Protein AF-A0A351FP04-F1 (afdb_monomer)

Sequence (85 aa):
WRSPPTTRGGRQGRLYYGTQVASRPPSFTLFVNDPKLFGETYRRYVERQIREGLGFDGTPLRLFWRGKQQRDAERDLARQQTRKT

Structure (mmCIF, N/CA/C/O backbone):
data_AF-A0A351FP04-F1
#
_entry.id   AF-A0A351FP04-F1
#
loop_
_atom_site.group_PDB
_atom_site.id
_atom_site.type_symbol
_atom_site.label_atom_id
_atom_site.label_alt_id
_atom_site.label_comp_id
_atom_site.label_asym_id
_atom_site.label_entity_id
_atom_site.label_seq_id
_atom_site.pdbx_PDB_ins_code
_atom_site.Cartn_x
_atom_site.Cartn_y
_atom_site.Cartn_z
_atom_site.occupancy
_atom_site.B_iso_or_equiv
_atom_site.auth_seq_id
_atom_site.auth_comp_id
_atom_site.auth_asym_id
_atom_site.auth_atom_id
_atom_site.pdbx_PDB_model_num
ATOM 1 N N . TRP A 1 1 ? -5.717 11.549 -10.451 1.00 68.75 1 TRP A N 1
ATOM 2 C CA . TRP A 1 1 ? -5.213 10.219 -10.854 1.00 68.75 1 TRP A CA 1
ATOM 3 C C . TRP A 1 1 ? -3.750 10.341 -11.258 1.00 68.75 1 TRP A C 1
ATOM 5 O O . TRP A 1 1 ? -3.450 11.142 -12.135 1.00 68.75 1 TRP A O 1
ATOM 15 N N . ARG A 1 2 ? -2.837 9.611 -10.601 1.00 77.56 2 ARG A N 1
ATOM 16 C CA . ARG A 1 2 ? -1.403 9.577 -10.943 1.00 77.56 2 ARG A CA 1
ATOM 17 C C . ARG A 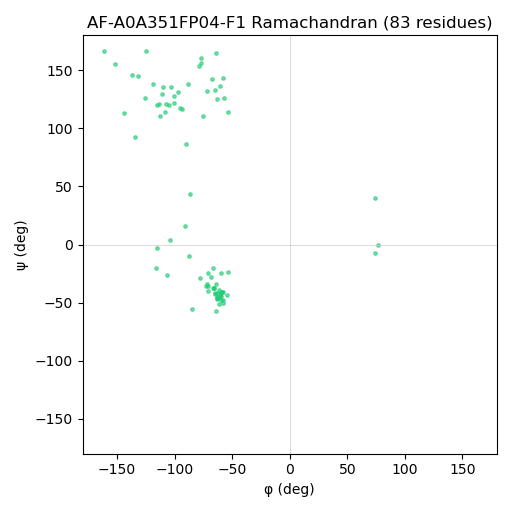1 2 ? -1.055 8.208 -11.516 1.00 77.56 2 ARG A C 1
ATOM 19 O O . ARG A 1 2 ? -1.377 7.199 -10.895 1.00 77.56 2 ARG A O 1
ATOM 26 N N . SER A 1 3 ? -0.386 8.175 -12.667 1.00 78.81 3 SER A N 1
ATOM 27 C CA . SER A 1 3 ? 0.006 6.913 -13.298 1.00 78.81 3 SER A CA 1
ATOM 28 C C . SER A 1 3 ? 0.924 6.099 -12.379 1.00 78.81 3 SER A C 1
ATOM 30 O O . SER A 1 3 ? 1.837 6.676 -11.772 1.00 78.81 3 SER A O 1
ATOM 32 N N . PRO A 1 4 ? 0.711 4.774 -12.266 1.00 76.75 4 PRO A N 1
ATOM 33 C CA . PRO A 1 4 ? 1.580 3.918 -11.479 1.00 76.75 4 PRO A CA 1
ATOM 34 C C . PRO A 1 4 ? 3.025 4.000 -11.977 1.00 76.75 4 PRO A C 1
ATOM 36 O O . PRO A 1 4 ? 3.242 4.071 -13.189 1.00 76.75 4 PRO A O 1
ATOM 39 N N . PRO A 1 5 ? 4.014 3.953 -11.072 1.00 77.50 5 PRO A N 1
ATOM 40 C CA . PRO A 1 5 ? 5.417 3.992 -11.447 1.00 77.50 5 PRO A CA 1
ATOM 41 C C . PRO A 1 5 ? 5.751 2.844 -12.405 1.00 77.50 5 PRO A C 1
ATOM 43 O O . PRO A 1 5 ? 5.489 1.667 -12.135 1.00 77.50 5 PRO A O 1
ATOM 46 N N . THR A 1 6 ? 6.331 3.213 -13.541 1.00 74.25 6 THR A N 1
ATOM 47 C CA . THR A 1 6 ? 6.922 2.311 -14.525 1.00 74.25 6 THR A CA 1
ATOM 48 C C . THR A 1 6 ? 8.428 2.316 -14.337 1.00 74.25 6 THR A C 1
ATOM 50 O O . THR A 1 6 ? 9.059 3.373 -14.311 1.00 74.25 6 THR A O 1
ATOM 53 N N . THR A 1 7 ? 9.026 1.140 -14.196 1.00 75.25 7 THR A N 1
ATOM 54 C CA . THR A 1 7 ? 10.491 1.024 -14.182 1.00 75.25 7 THR A CA 1
ATOM 55 C C . THR A 1 7 ? 11.059 1.129 -15.597 1.00 75.25 7 THR A C 1
ATOM 57 O O . THR A 1 7 ? 10.351 0.870 -16.570 1.00 75.25 7 THR A O 1
ATOM 60 N N . ARG A 1 8 ? 12.360 1.446 -15.722 1.00 62.91 8 ARG A N 1
ATOM 61 C CA . ARG A 1 8 ? 13.078 1.482 -17.016 1.00 62.91 8 ARG A CA 1
ATOM 62 C C . ARG A 1 8 ? 12.956 0.178 -17.825 1.00 62.91 8 ARG A C 1
ATOM 64 O O . ARG A 1 8 ? 13.079 0.221 -19.037 1.00 62.91 8 ARG A O 1
ATOM 71 N N . GLY A 1 9 ? 12.680 -0.956 -17.173 1.00 67.62 9 GLY A N 1
ATOM 72 C CA . GLY A 1 9 ? 12.459 -2.259 -17.815 1.00 67.62 9 GLY A CA 1
ATOM 73 C C . GLY A 1 9 ? 11.000 -2.572 -18.178 1.00 67.62 9 GLY A C 1
ATOM 74 O O . GLY A 1 9 ? 10.666 -3.738 -18.350 1.00 67.62 9 GLY A O 1
ATOM 75 N N . GLY A 1 10 ? 10.099 -1.583 -18.198 1.00 79.25 10 GLY A N 1
ATOM 76 C CA . GLY A 1 10 ? 8.698 -1.763 -18.615 1.00 79.25 10 GLY A CA 1
ATOM 77 C C . GLY A 1 10 ? 7.783 -2.444 -17.587 1.00 79.25 10 GLY A C 1
ATOM 78 O O . GLY A 1 10 ? 6.584 -2.586 -17.821 1.00 79.25 10 GLY A O 1
ATOM 79 N N . ARG A 1 11 ? 8.293 -2.833 -16.408 1.00 82.50 11 ARG A N 1
ATOM 80 C CA . ARG A 1 11 ? 7.447 -3.358 -15.325 1.00 82.50 11 ARG A CA 1
ATOM 81 C C . ARG A 1 11 ? 6.692 -2.211 -14.662 1.00 82.50 11 ARG A C 1
ATOM 83 O O . ARG A 1 11 ? 7.293 -1.386 -13.968 1.00 82.50 11 ARG A O 1
ATOM 90 N N . GLN A 1 12 ? 5.378 -2.189 -14.871 1.00 88.31 12 GLN A N 1
ATOM 91 C CA . GLN A 1 12 ? 4.446 -1.248 -14.254 1.00 88.31 12 GLN A CA 1
ATOM 92 C C . GLN A 1 12 ? 3.937 -1.766 -12.902 1.00 88.31 12 GLN A C 1
ATOM 94 O O . GLN A 1 12 ? 3.599 -2.947 -12.757 1.00 88.31 12 GLN A O 1
ATOM 99 N N . GLY A 1 13 ? 3.852 -0.878 -11.909 1.00 91.19 13 GLY A N 1
ATOM 100 C CA . GLY A 1 13 ? 3.167 -1.165 -10.649 1.00 91.19 13 GLY A CA 1
ATOM 101 C C . GLY A 1 13 ? 1.674 -1.425 -10.875 1.00 91.19 13 GLY A C 1
ATOM 102 O O . GLY A 1 13 ? 0.980 -0.597 -11.457 1.00 91.19 13 GLY A O 1
ATOM 103 N N . ARG A 1 14 ? 1.166 -2.567 -10.405 1.00 91.31 14 ARG A N 1
ATOM 104 C CA . ARG A 1 14 ? -0.266 -2.909 -10.425 1.00 91.31 14 ARG A CA 1
ATOM 105 C C . ARG A 1 14 ? -0.776 -3.027 -8.995 1.00 91.31 14 ARG A C 1
ATOM 107 O O . ARG A 1 14 ? -0.264 -3.846 -8.233 1.00 91.31 14 ARG A O 1
ATOM 114 N N . LEU A 1 15 ? -1.764 -2.205 -8.652 1.00 93.12 15 LEU A N 1
ATOM 115 C CA . LEU A 1 15 ? -2.551 -2.309 -7.425 1.00 93.12 15 LEU A CA 1
ATOM 116 C C . LEU A 1 15 ? -3.818 -3.092 -7.760 1.00 93.12 15 LEU A C 1
ATOM 118 O O . LEU A 1 15 ? -4.583 -2.663 -8.614 1.00 93.12 15 LEU A O 1
ATOM 122 N N . TYR A 1 16 ? -3.998 -4.252 -7.136 1.00 94.50 16 TYR A N 1
ATOM 123 C CA . TYR A 1 16 ? -5.132 -5.128 -7.421 1.00 94.50 16 TYR A CA 1
ATOM 124 C C . TYR A 1 16 ? -6.355 -4.725 -6.607 1.00 94.50 16 TYR A C 1
ATOM 126 O O . TYR A 1 16 ? -7.420 -4.485 -7.158 1.00 94.50 16 TYR A O 1
ATOM 134 N N . TYR A 1 17 ? -6.186 -4.660 -5.290 1.00 95.56 17 TYR A N 1
ATOM 135 C CA . TYR A 1 17 ? -7.231 -4.295 -4.344 1.00 95.56 17 TYR A CA 1
ATOM 136 C C . TYR A 1 17 ? -6.596 -3.872 -3.017 1.00 95.56 17 TYR A C 1
ATOM 138 O O . TYR A 1 17 ? -5.406 -4.100 -2.774 1.00 95.56 17 TYR A O 1
ATOM 146 N N . GLY A 1 18 ? -7.394 -3.259 -2.151 1.00 95.88 18 GLY A N 1
ATOM 147 C CA . GLY A 1 18 ? -7.008 -2.906 -0.792 1.00 95.88 18 GLY A CA 1
ATOM 148 C C . GLY A 1 18 ? -8.131 -3.234 0.179 1.00 95.88 18 GLY A C 1
ATOM 149 O O . GLY A 1 18 ? -9.297 -3.117 -0.181 1.00 95.88 18 GLY A O 1
ATOM 150 N N . THR A 1 19 ? -7.783 -3.642 1.396 1.00 96.38 19 THR A N 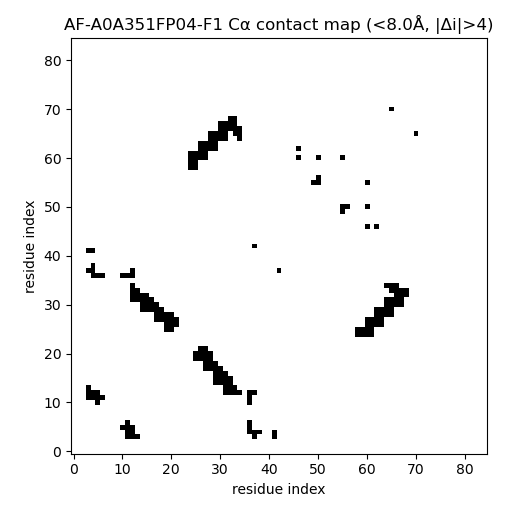1
ATOM 151 C CA . THR A 1 19 ? -8.756 -3.892 2.469 1.00 96.38 19 THR A CA 1
ATOM 152 C C . THR A 1 19 ? -8.317 -3.221 3.757 1.00 96.38 19 THR A C 1
ATOM 154 O O . THR A 1 19 ? -7.122 -3.177 4.063 1.00 96.38 19 THR A O 1
ATOM 157 N N . GLN A 1 20 ? -9.282 -2.733 4.531 1.00 95.69 20 GLN A N 1
ATOM 158 C CA . GLN A 1 20 ? -9.044 -2.332 5.911 1.00 95.69 20 GLN A CA 1
ATOM 159 C C . GLN A 1 20 ? -8.829 -3.591 6.759 1.00 95.69 20 GLN A C 1
ATOM 161 O O . GLN A 1 20 ? -9.572 -4.561 6.633 1.00 95.69 20 GLN A O 1
ATOM 166 N N . VAL A 1 21 ? -7.782 -3.591 7.583 1.00 96.94 21 VAL A N 1
ATOM 167 C CA . VAL A 1 21 ? -7.407 -4.712 8.465 1.00 96.94 21 VAL A CA 1
ATOM 168 C C . VAL A 1 21 ? -7.504 -4.356 9.946 1.00 96.94 21 VAL A C 1
ATOM 170 O O . VAL A 1 21 ? -7.599 -5.247 10.781 1.00 96.94 21 VAL A O 1
ATOM 173 N N . ALA A 1 22 ? -7.489 -3.065 10.283 1.00 95.62 22 ALA A N 1
ATOM 174 C CA . ALA A 1 22 ? -7.725 -2.579 11.639 1.00 95.62 22 ALA A CA 1
ATOM 175 C C . ALA A 1 22 ? -8.321 -1.167 11.608 1.00 95.62 22 ALA A C 1
ATOM 177 O O . ALA A 1 22 ? -8.126 -0.426 10.642 1.00 95.62 22 ALA A O 1
ATOM 178 N N . SER A 1 23 ? -9.035 -0.796 12.673 1.00 92.38 23 SER A N 1
ATOM 179 C CA . SER A 1 23 ? -9.777 0.474 12.740 1.00 92.38 23 SER A CA 1
ATOM 180 C C . SER A 1 23 ? -9.140 1.531 13.645 1.00 92.38 23 SER A C 1
ATOM 182 O O . SER A 1 23 ? -9.350 2.717 13.420 1.00 92.38 23 SER A O 1
ATOM 184 N N . ARG A 1 24 ? -8.361 1.144 14.664 1.00 93.06 24 ARG A N 1
ATOM 185 C CA . ARG A 1 24 ? -7.718 2.071 15.614 1.00 93.06 24 ARG A CA 1
ATOM 186 C C . ARG A 1 24 ? -6.245 1.683 15.825 1.00 93.06 24 ARG A C 1
ATOM 188 O O . ARG A 1 24 ? -5.978 0.845 16.682 1.00 93.06 24 ARG A O 1
ATOM 195 N N . PRO A 1 25 ? -5.288 2.248 15.061 1.00 91.81 25 PRO A N 1
ATOM 196 C CA . PRO A 1 25 ? -5.460 3.231 13.980 1.00 91.81 25 PRO A CA 1
ATOM 197 C C . PRO A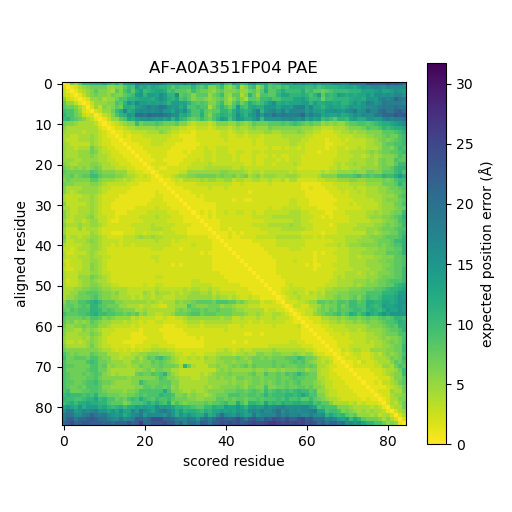 1 25 ? -5.975 2.607 12.661 1.00 91.81 25 PRO A C 1
ATOM 199 O O . PRO A 1 25 ? -5.733 1.414 12.431 1.00 91.81 25 PRO A O 1
ATOM 202 N N . PRO A 1 26 ? -6.632 3.385 11.772 1.00 95.50 26 PRO A N 1
ATOM 203 C CA . PRO A 1 26 ? -7.053 2.934 10.449 1.00 95.50 26 PRO A CA 1
ATOM 204 C C . PRO A 1 26 ? -5.872 2.357 9.672 1.00 95.50 26 PRO A C 1
ATOM 206 O O . PRO A 1 26 ? -4.896 3.045 9.354 1.00 95.50 26 PRO A O 1
ATOM 209 N N . SER A 1 27 ? -5.949 1.058 9.414 1.00 96.62 27 SER A N 1
ATOM 210 C CA . SER A 1 27 ? -4.870 0.289 8.811 1.00 96.62 27 SER A CA 1
ATOM 211 C C . SER A 1 27 ? -5.386 -0.425 7.578 1.00 96.62 27 SER A C 1
ATOM 213 O O . SER A 1 27 ? -6.347 -1.188 7.662 1.00 96.62 27 SER A O 1
ATOM 215 N N . PHE A 1 28 ? -4.722 -0.222 6.447 1.00 96.94 28 PHE A N 1
ATOM 216 C CA . PHE A 1 28 ? -5.084 -0.819 5.170 1.00 96.94 28 PHE A CA 1
ATOM 217 C C . PHE A 1 28 ? -3.952 -1.696 4.657 1.00 96.94 28 PHE A C 1
ATOM 219 O O . PHE A 1 28 ? -2.780 -1.323 4.703 1.00 96.94 28 PHE A O 1
ATOM 226 N N . THR A 1 29 ? -4.309 -2.859 4.126 1.00 97.19 29 THR A N 1
ATOM 227 C CA . THR A 1 29 ? -3.393 -3.700 3.359 1.00 97.19 29 THR A CA 1
ATOM 228 C C . THR A 1 29 ? -3.727 -3.580 1.882 1.00 97.19 29 THR A C 1
ATOM 230 O O . THR A 1 29 ? -4.836 -3.897 1.459 1.00 97.19 29 THR A O 1
ATOM 233 N N . LEU A 1 30 ? -2.750 -3.129 1.104 1.00 97.06 30 LEU A N 1
ATOM 234 C CA . LEU A 1 30 ? -2.804 -2.961 -0.339 1.00 97.06 30 LEU A CA 1
ATOM 235 C C . LEU A 1 30 ? -2.098 -4.134 -1.016 1.00 97.06 30 LEU A C 1
ATOM 237 O O . LEU A 1 30 ? -0.910 -4.388 -0.793 1.00 97.06 30 LEU A O 1
ATOM 241 N N . PHE A 1 31 ? -2.828 -4.847 -1.865 1.00 96.56 31 PHE A N 1
ATOM 242 C CA . PHE A 1 31 ? -2.325 -5.995 -2.601 1.00 96.56 31 PHE A CA 1
ATOM 243 C C . PHE A 1 31 ? -1.831 -5.544 -3.964 1.00 96.56 31 PHE A C 1
ATOM 245 O O . PHE A 1 31 ? -2.593 -5.074 -4.808 1.00 96.56 31 PHE A O 1
ATOM 252 N N . VAL A 1 32 ? -0.533 -5.714 -4.183 1.00 95.44 32 VAL A N 1
ATOM 253 C CA . VAL A 1 32 ? 0.153 -5.269 -5.393 1.00 95.44 32 VAL A CA 1
ATOM 254 C C . VAL A 1 32 ? 0.900 -6.418 -6.055 1.00 95.44 32 VAL A C 1
ATOM 256 O O . VAL A 1 32 ? 1.095 -7.488 -5.463 1.00 95.44 32 VAL A O 1
ATOM 259 N N . ASN A 1 33 ? 1.332 -6.207 -7.296 1.00 93.25 33 ASN A N 1
ATOM 260 C CA . ASN A 1 33 ? 2.244 -7.131 -7.962 1.00 93.25 33 ASN A CA 1
ATOM 261 C C . ASN A 1 33 ? 3.598 -7.178 -7.237 1.00 93.25 33 ASN A C 1
ATOM 263 O O . ASN A 1 33 ? 3.998 -8.239 -6.756 1.00 93.25 33 ASN A O 1
ATOM 267 N N . ASP A 1 34 ? 4.256 -6.028 -7.102 1.00 92.19 34 ASP A N 1
ATOM 268 C CA . ASP A 1 34 ? 5.580 -5.886 -6.504 1.00 92.19 34 ASP A CA 1
ATOM 269 C C . ASP A 1 34 ? 5.670 -4.567 -5.707 1.00 92.19 34 ASP A C 1
ATOM 271 O O . ASP A 1 34 ? 5.635 -3.488 -6.304 1.00 92.19 34 ASP A O 1
ATOM 275 N N . PRO A 1 35 ? 5.797 -4.620 -4.366 1.00 92.88 35 PRO A N 1
ATOM 276 C CA . PRO A 1 35 ? 5.873 -3.441 -3.507 1.00 92.88 35 PRO A CA 1
ATOM 277 C C . PRO A 1 35 ? 7.056 -2.524 -3.814 1.00 92.88 35 PRO A C 1
ATOM 279 O O . PRO A 1 35 ? 6.984 -1.334 -3.504 1.00 92.88 35 PRO A O 1
ATOM 282 N N . LYS A 1 36 ? 8.137 -3.049 -4.408 1.00 90.94 36 LYS A N 1
ATOM 283 C CA . LYS A 1 36 ? 9.340 -2.270 -4.737 1.00 90.94 36 LYS A CA 1
ATOM 284 C C . LYS A 1 36 ? 9.099 -1.292 -5.884 1.00 90.94 36 LYS A C 1
ATOM 286 O O . LYS A 1 36 ? 9.776 -0.274 -5.960 1.00 90.94 36 LYS A O 1
ATOM 291 N N . LEU A 1 37 ? 8.112 -1.565 -6.742 1.00 90.94 37 LEU A N 1
ATOM 292 C CA . LEU A 1 37 ? 7.726 -0.651 -7.820 1.00 90.94 37 LEU A CA 1
ATOM 293 C C . LEU A 1 37 ? 7.092 0.627 -7.262 1.00 90.94 37 LEU A C 1
ATOM 295 O O . LEU A 1 37 ? 7.211 1.689 -7.861 1.00 90.94 37 LEU A O 1
ATOM 299 N N . PHE A 1 38 ? 6.458 0.547 -6.094 1.00 91.44 38 PHE A N 1
ATOM 300 C CA . PHE A 1 38 ? 5.797 1.668 -5.439 1.00 91.44 38 PHE A CA 1
ATOM 301 C C . PHE A 1 38 ? 6.787 2.389 -4.525 1.00 91.44 38 PHE A C 1
ATOM 303 O O . PHE A 1 38 ? 6.878 2.084 -3.336 1.00 91.44 38 PHE A O 1
ATOM 310 N N . GLY A 1 39 ? 7.536 3.338 -5.087 1.00 90.69 39 GLY A N 1
ATOM 311 C CA . GLY A 1 39 ? 8.440 4.202 -4.324 1.00 90.69 39 GLY A CA 1
ATOM 312 C C . GLY A 1 39 ? 7.705 5.103 -3.325 1.00 90.69 39 GLY A C 1
ATOM 313 O O . GLY A 1 39 ? 6.491 5.302 -3.416 1.00 90.69 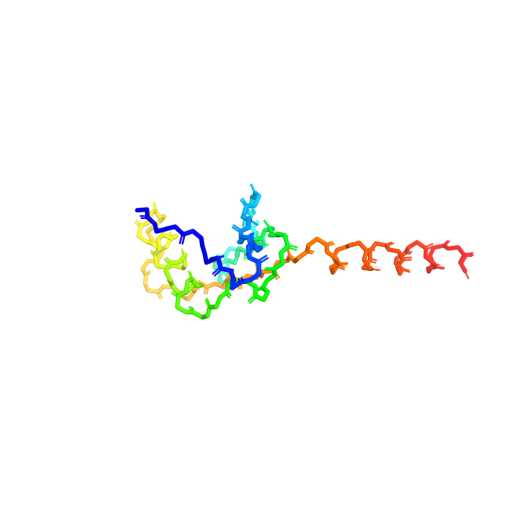39 GLY A O 1
ATOM 314 N N . GLU A 1 40 ? 8.448 5.684 -2.387 1.00 92.31 40 GLU A N 1
ATOM 315 C CA . GLU A 1 40 ? 7.895 6.439 -1.257 1.00 92.31 40 GLU A CA 1
ATOM 316 C C . GLU A 1 40 ? 6.945 7.569 -1.679 1.00 92.31 40 GLU A C 1
ATOM 318 O O . GLU A 1 40 ? 5.845 7.681 -1.143 1.00 92.31 40 GLU A O 1
ATOM 323 N N . THR A 1 41 ? 7.299 8.347 -2.705 1.00 92.31 41 THR A N 1
ATOM 324 C CA . THR A 1 41 ? 6.445 9.424 -3.231 1.00 92.31 41 THR A CA 1
ATOM 325 C C . THR A 1 41 ? 5.079 8.913 -3.688 1.00 92.31 41 THR A C 1
ATOM 327 O O . THR A 1 41 ? 4.059 9.552 -3.440 1.00 92.31 41 THR A O 1
ATOM 330 N N . TYR A 1 42 ? 5.033 7.749 -4.346 1.00 92.56 42 TYR A N 1
ATOM 331 C CA . TYR A 1 42 ? 3.765 7.164 -4.780 1.00 92.56 42 TYR A CA 1
ATOM 332 C C . TYR A 1 42 ? 2.981 6.596 -3.594 1.00 92.56 42 TYR A C 1
ATOM 334 O O . TYR A 1 42 ? 1.760 6.715 -3.557 1.00 92.56 42 TYR A O 1
ATOM 342 N N . ARG A 1 43 ? 3.666 6.028 -2.595 1.00 94.06 43 ARG A N 1
ATOM 343 C CA . ARG A 1 43 ? 3.010 5.558 -1.368 1.00 94.06 43 ARG A CA 1
ATOM 344 C C . ARG A 1 43 ? 2.357 6.707 -0.600 1.00 94.06 43 ARG A C 1
ATOM 346 O O . ARG A 1 43 ? 1.194 6.582 -0.236 1.00 94.06 43 ARG A O 1
ATOM 353 N N . ARG A 1 44 ? 3.058 7.837 -0.444 1.00 93.81 44 ARG A N 1
ATOM 354 C CA . ARG A 1 44 ? 2.517 9.068 0.161 1.00 93.81 44 ARG A CA 1
ATOM 355 C C . ARG A 1 44 ? 1.339 9.626 -0.639 1.00 93.81 44 ARG A C 1
ATOM 357 O O . ARG A 1 44 ? 0.355 10.055 -0.050 1.00 93.81 44 ARG A O 1
ATOM 364 N N . TYR A 1 45 ? 1.410 9.579 -1.974 1.00 93.56 45 TYR A N 1
ATOM 365 C CA . TYR A 1 45 ? 0.272 9.935 -2.827 1.00 93.56 45 TYR A CA 1
ATOM 366 C C . TYR A 1 45 ? -0.950 9.061 -2.517 1.00 93.56 45 TYR A C 1
ATOM 368 O O . TYR A 1 45 ? -2.021 9.598 -2.264 1.00 93.56 45 TYR A O 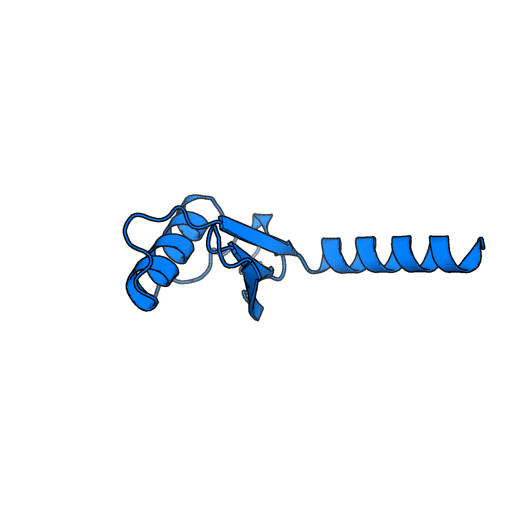1
ATOM 376 N N . VAL A 1 46 ? -0.796 7.735 -2.471 1.00 93.81 46 VAL A N 1
ATOM 377 C CA . VAL A 1 46 ? -1.912 6.826 -2.157 1.00 93.81 46 VAL A CA 1
ATOM 378 C C . VAL A 1 46 ? -2.455 7.057 -0.745 1.00 93.81 46 VAL A C 1
ATOM 380 O O . VAL A 1 46 ? -3.668 7.108 -0.575 1.00 93.81 46 VAL A O 1
ATOM 383 N N . GLU A 1 47 ? -1.590 7.260 0.251 1.00 94.25 47 GLU A N 1
ATOM 384 C CA . GLU A 1 47 ? -2.016 7.608 1.613 1.00 94.25 47 GLU A CA 1
ATOM 385 C C . GLU A 1 47 ? -2.855 8.884 1.642 1.00 94.25 47 GLU A C 1
ATOM 387 O O . GLU A 1 47 ? -3.942 8.894 2.217 1.00 94.25 47 GLU A O 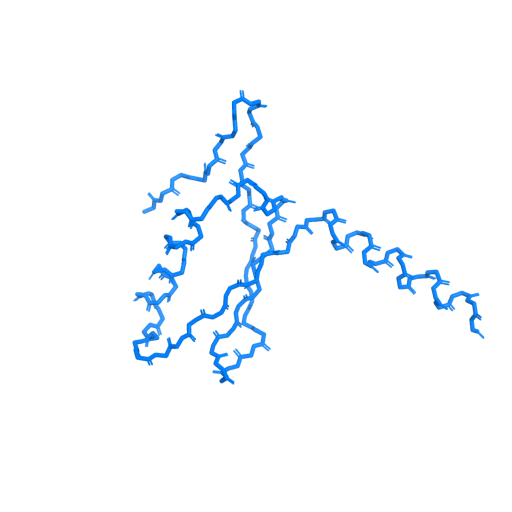1
ATOM 392 N N . ARG A 1 48 ? -2.383 9.939 0.972 1.00 93.69 48 ARG A N 1
ATOM 393 C CA . ARG A 1 48 ? -3.102 11.207 0.874 1.00 93.69 48 ARG A CA 1
ATOM 394 C C . ARG A 1 48 ? -4.471 11.028 0.220 1.00 93.69 48 ARG A C 1
ATOM 396 O O . ARG A 1 48 ? -5.446 11.550 0.738 1.00 93.69 48 ARG A O 1
ATOM 403 N N . GLN A 1 49 ? -4.565 10.260 -0.864 1.00 93.50 49 GLN A N 1
ATOM 404 C CA . GLN A 1 49 ? -5.843 10.019 -1.544 1.00 93.50 49 GLN A CA 1
ATOM 405 C C . GLN A 1 49 ? -6.824 9.219 -0.679 1.00 93.50 49 GLN A C 1
ATOM 407 O O . GLN A 1 49 ? -8.015 9.510 -0.689 1.00 93.50 49 GLN A O 1
ATOM 412 N N . ILE A 1 50 ? -6.341 8.241 0.095 1.00 93.25 50 ILE A N 1
ATOM 413 C CA . ILE A 1 50 ? -7.176 7.506 1.059 1.00 93.25 50 ILE A CA 1
ATOM 414 C C . ILE A 1 50 ? -7.660 8.448 2.166 1.00 93.25 50 ILE A C 1
ATOM 416 O O . ILE A 1 50 ? -8.831 8.404 2.536 1.00 93.25 50 ILE A O 1
ATOM 420 N N . ARG A 1 51 ? -6.779 9.316 2.675 1.00 92.56 51 ARG A N 1
ATOM 421 C CA . ARG A 1 51 ? -7.123 10.304 3.702 1.00 92.56 51 ARG A CA 1
ATOM 422 C C . ARG A 1 51 ? -8.187 11.284 3.216 1.00 92.56 51 ARG A C 1
ATOM 424 O O . ARG A 1 51 ? -9.196 11.436 3.891 1.00 92.56 51 ARG A O 1
ATOM 431 N N . GLU A 1 52 ? -7.976 11.891 2.050 1.00 92.12 52 GLU A N 1
ATOM 432 C CA . GLU A 1 52 ? -8.896 12.861 1.439 1.00 92.12 52 GLU A CA 1
ATOM 433 C C . GLU A 1 52 ? -10.233 12.214 1.048 1.00 92.12 52 GLU A C 1
ATOM 435 O O . GLU A 1 52 ? -11.279 12.833 1.199 1.00 92.12 52 GLU A O 1
ATOM 440 N N . GLY A 1 53 ? -10.218 10.965 0.570 1.00 92.56 53 GLY A N 1
ATOM 441 C CA . GLY A 1 53 ? -11.429 10.274 0.123 1.00 92.56 53 GLY A CA 1
ATOM 442 C C . GLY A 1 53 ? -12.305 9.718 1.248 1.00 92.56 53 GLY A C 1
ATOM 443 O O . GLY A 1 53 ? -13.510 9.590 1.058 1.00 92.56 53 GLY A O 1
ATOM 444 N N . LEU A 1 54 ? -11.720 9.367 2.399 1.00 89.88 54 LEU A N 1
ATOM 445 C CA . LEU A 1 54 ? -12.433 8.729 3.518 1.00 89.88 54 LEU A CA 1
ATOM 446 C C . LEU A 1 54 ? -12.488 9.585 4.795 1.00 89.88 54 LEU A C 1
ATOM 448 O O . LEU A 1 54 ? -13.121 9.174 5.763 1.00 89.88 54 LEU A O 1
ATOM 452 N N . GLY A 1 55 ? -11.855 10.762 4.814 1.00 88.50 55 GLY A N 1
ATOM 453 C CA . GLY A 1 55 ? -11.976 11.731 5.910 1.00 88.50 55 GLY A CA 1
ATOM 454 C C . GLY A 1 55 ? -11.219 11.353 7.186 1.00 88.50 55 GLY A C 1
ATOM 455 O O . GLY A 1 55 ? -11.722 11.544 8.289 1.00 88.50 55 GLY A O 1
ATOM 456 N N . PHE A 1 56 ? -10.005 10.808 7.069 1.00 88.44 56 PHE A N 1
ATOM 457 C CA . PHE A 1 56 ? -9.190 10.399 8.227 1.00 88.44 56 PHE A CA 1
ATOM 458 C C . PHE A 1 56 ? -8.325 11.531 8.806 1.00 88.44 56 PHE A C 1
ATOM 460 O O . PHE A 1 56 ? -7.144 11.327 9.104 1.00 88.44 56 PHE A O 1
ATOM 467 N N . ASP A 1 57 ? -8.865 12.735 8.957 1.00 87.38 57 ASP A N 1
ATOM 468 C CA . ASP A 1 57 ? -8.106 13.857 9.514 1.00 87.38 57 ASP A CA 1
ATOM 469 C C . ASP A 1 57 ? -7.777 13.645 11.001 1.00 87.38 57 ASP A C 1
ATOM 471 O O . ASP A 1 57 ? -8.532 13.040 11.762 1.00 87.38 57 ASP A O 1
ATOM 475 N N . GLY A 1 58 ? -6.576 14.063 11.410 1.00 88.44 58 GLY A N 1
ATOM 476 C CA . GLY A 1 58 ? -6.096 13.932 12.793 1.00 88.44 58 GLY A CA 1
ATOM 477 C C . GLY A 1 58 ? -5.696 12.519 13.245 1.00 88.44 58 GLY A C 1
ATOM 478 O O . GLY A 1 58 ? -5.108 12.380 14.315 1.00 88.44 58 GLY A O 1
ATOM 479 N N . THR A 1 59 ? -5.936 11.470 12.446 1.00 92.19 59 THR A N 1
ATOM 480 C CA . THR A 1 59 ? -5.549 10.087 12.790 1.00 92.19 59 THR A CA 1
ATOM 481 C C . THR A 1 59 ? -4.406 9.583 11.898 1.00 92.19 59 THR A C 1
ATOM 483 O O . THR A 1 59 ? -4.453 9.764 10.675 1.00 92.19 59 THR A O 1
ATOM 486 N N . PRO A 1 60 ? -3.365 8.923 12.443 1.00 92.44 60 PRO A N 1
ATOM 487 C CA . PRO A 1 60 ? -2.335 8.306 11.613 1.00 92.44 60 PRO A CA 1
ATOM 488 C C . PRO A 1 60 ? -2.924 7.156 10.781 1.00 92.44 60 PRO A C 1
ATOM 490 O O . PRO A 1 60 ? -3.622 6.289 11.307 1.00 92.44 60 PRO A O 1
ATOM 493 N N . LEU A 1 61 ? -2.612 7.136 9.485 1.00 94.81 61 LEU A N 1
ATOM 494 C CA . LEU A 1 61 ? -3.003 6.079 8.551 1.00 94.81 61 LEU A CA 1
ATOM 495 C C . LEU A 1 61 ? -1.845 5.096 8.394 1.00 94.81 61 LEU A C 1
ATOM 497 O O . LEU A 1 61 ? -0.710 5.502 8.149 1.00 94.81 61 LEU A O 1
ATOM 501 N N . ARG A 1 62 ? -2.118 3.794 8.516 1.00 95.50 62 ARG A N 1
ATOM 502 C CA . ARG A 1 62 ? -1.110 2.748 8.288 1.00 95.50 62 ARG A CA 1
ATOM 503 C C . ARG A 1 62 ? -1.392 2.026 6.981 1.00 95.50 62 ARG A C 1
ATOM 505 O O . ARG A 1 62 ? -2.450 1.423 6.826 1.00 95.50 62 ARG A O 1
ATOM 512 N N . LEU A 1 63 ? -0.434 2.053 6.056 1.00 96.38 63 LEU A N 1
ATOM 513 C CA . LEU A 1 63 ? -0.525 1.333 4.786 1.00 96.38 63 LEU A CA 1
ATOM 514 C C . LEU A 1 63 ? 0.514 0.217 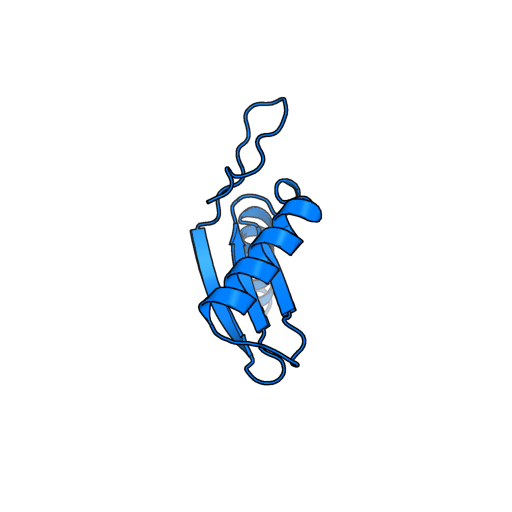4.709 1.00 96.38 63 LEU A C 1
ATOM 516 O O . LEU A 1 63 ? 1.720 0.465 4.721 1.00 96.38 63 LEU A O 1
ATOM 520 N N . PHE A 1 64 ? 0.039 -1.013 4.547 1.00 96.25 64 PHE A N 1
ATOM 521 C CA . PHE A 1 64 ? 0.869 -2.183 4.296 1.00 96.25 64 PHE A CA 1
ATOM 522 C C . PHE A 1 64 ? 0.803 -2.565 2.822 1.00 96.25 64 PHE A C 1
ATOM 524 O O . PHE A 1 64 ? -0.272 -2.620 2.235 1.00 96.25 64 PHE A O 1
ATOM 531 N N . TRP A 1 65 ? 1.950 -2.870 2.224 1.00 96.25 65 TRP A N 1
ATOM 532 C CA . TRP A 1 65 ? 2.059 -3.202 0.804 1.00 96.25 65 TRP A CA 1
ATOM 533 C C . TRP A 1 65 ? 2.443 -4.669 0.667 1.00 96.25 65 TRP A C 1
ATOM 535 O O . TRP A 1 65 ? 3.558 -5.052 1.014 1.00 96.25 65 TRP A O 1
ATOM 545 N N . ARG A 1 66 ? 1.526 -5.502 0.173 1.00 95.38 66 ARG A N 1
ATOM 546 C CA . ARG A 1 66 ? 1.726 -6.952 0.060 1.00 95.38 66 ARG A CA 1
ATOM 547 C C . ARG A 1 66 ? 1.901 -7.359 -1.395 1.00 95.38 66 ARG A C 1
ATOM 549 O O . ARG A 1 66 ? 0.966 -7.281 -2.193 1.00 95.38 66 ARG A O 1
ATOM 556 N N . GLY A 1 67 ? 3.100 -7.830 -1.728 1.00 95.38 67 GLY A N 1
ATOM 557 C C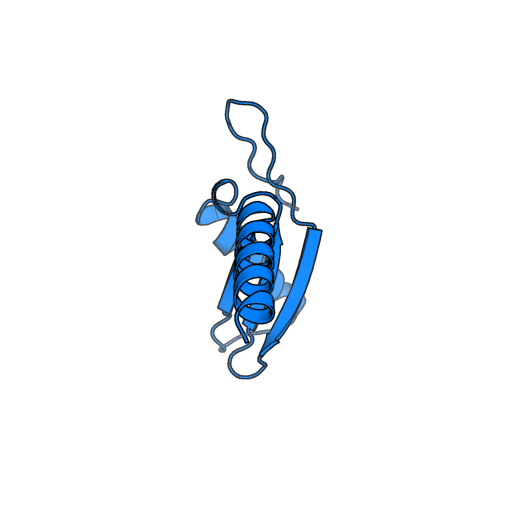A . GLY A 1 67 ? 3.451 -8.322 -3.062 1.00 95.38 67 GLY A CA 1
ATOM 558 C C . GLY A 1 67 ? 2.945 -9.730 -3.335 1.00 95.38 67 GLY A C 1
ATOM 559 O O . GLY A 1 67 ? 2.799 -10.522 -2.408 1.00 95.38 67 GLY A O 1
ATOM 560 N N . LYS A 1 68 ? 2.721 -10.075 -4.608 1.00 90.56 68 LYS A N 1
ATOM 561 C CA . LYS A 1 68 ? 2.294 -11.433 -4.989 1.00 90.56 68 LYS A CA 1
ATOM 562 C C . LYS A 1 68 ? 3.313 -12.494 -4.558 1.00 90.56 68 LYS A C 1
ATOM 564 O O . LYS A 1 68 ? 2.929 -13.470 -3.928 1.00 90.56 68 LYS A O 1
ATOM 569 N N . GLN A 1 69 ? 4.597 -12.260 -4.835 1.00 89.69 69 GLN A N 1
ATOM 570 C CA . GLN A 1 69 ? 5.673 -13.206 -4.507 1.00 89.69 69 GLN A CA 1
ATOM 571 C C . GLN A 1 69 ? 5.778 -13.472 -3.002 1.00 89.69 69 GLN A C 1
ATOM 573 O O . GLN A 1 69 ? 5.902 -14.619 -2.592 1.00 89.69 69 GLN A O 1
ATOM 578 N N . GLN A 1 70 ? 5.666 -12.423 -2.181 1.00 88.00 70 GLN A N 1
ATOM 579 C CA . GLN A 1 70 ? 5.690 -12.561 -0.725 1.00 88.00 70 GLN A CA 1
ATOM 580 C C . GLN A 1 70 ? 4.544 -13.454 -0.230 1.00 88.00 70 GLN A C 1
ATOM 582 O O . GLN A 1 70 ? 4.773 -14.340 0.582 1.00 88.00 70 GLN A O 1
ATOM 587 N N . ARG A 1 71 ? 3.328 -13.260 -0.757 1.00 88.25 71 ARG A N 1
ATOM 588 C CA . ARG A 1 71 ? 2.164 -14.079 -0.382 1.00 88.25 71 ARG A CA 1
ATOM 589 C C . ARG A 1 71 ? 2.296 -15.529 -0.833 1.00 88.25 71 ARG A C 1
ATOM 591 O O . ARG A 1 71 ? 1.859 -16.427 -0.123 1.00 88.25 71 ARG A O 1
ATOM 598 N N . ASP A 1 72 ? 2.864 -15.750 -2.017 1.00 89.00 72 ASP A N 1
ATOM 599 C CA . ASP A 1 72 ? 3.125 -17.097 -2.526 1.00 89.00 72 ASP A CA 1
ATOM 600 C C . ASP A 1 72 ? 4.124 -17.829 -1.609 1.00 89.00 72 ASP A C 1
ATOM 602 O O . ASP A 1 72 ? 3.835 -18.940 -1.171 1.00 89.00 72 ASP A O 1
ATOM 606 N N . ALA A 1 73 ? 5.218 -17.166 -1.213 1.00 88.50 73 ALA A N 1
ATOM 607 C CA . ALA A 1 73 ? 6.200 -17.718 -0.278 1.00 88.50 73 ALA A CA 1
ATOM 608 C C . ALA A 1 73 ? 5.611 -18.001 1.118 1.00 88.50 73 ALA A C 1
ATOM 610 O O . ALA A 1 73 ? 5.806 -19.087 1.657 1.00 88.50 73 ALA A O 1
ATOM 611 N N . GLU A 1 74 ? 4.853 -17.058 1.690 1.00 88.38 74 GLU A N 1
ATOM 612 C CA . GLU A 1 74 ? 4.172 -17.238 2.984 1.00 88.38 74 GLU A CA 1
ATOM 613 C C . GLU A 1 74 ? 3.205 -18.436 2.948 1.00 88.38 74 GLU A C 1
ATOM 615 O O . GLU A 1 74 ? 3.174 -19.244 3.878 1.00 88.38 74 GLU A O 1
ATOM 620 N N . ARG A 1 75 ? 2.459 -18.606 1.847 1.00 89.69 75 ARG A N 1
ATOM 621 C CA . ARG A 1 75 ? 1.547 -19.743 1.656 1.00 89.69 75 ARG A CA 1
ATOM 622 C C . ARG A 1 75 ? 2.293 -21.073 1.572 1.00 89.69 75 ARG A C 1
ATOM 624 O O . ARG A 1 75 ? 1.829 -22.066 2.131 1.00 89.69 75 ARG A O 1
ATOM 631 N N . ASP A 1 76 ? 3.414 -21.116 0.863 1.00 91.06 76 ASP A N 1
ATOM 632 C CA . ASP A 1 76 ? 4.177 -22.351 0.692 1.00 91.06 76 ASP A CA 1
ATOM 633 C C . ASP A 1 76 ? 4.883 -22.766 1.993 1.00 91.06 76 ASP A C 1
ATOM 635 O O . ASP A 1 76 ? 4.890 -23.951 2.324 1.00 91.06 76 ASP A O 1
ATOM 639 N N . LEU A 1 77 ? 5.361 -21.805 2.791 1.00 90.81 77 LEU A N 1
ATOM 640 C CA . LEU A 1 77 ? 5.863 -22.054 4.147 1.00 90.81 77 LEU A CA 1
ATOM 641 C C . LEU A 1 77 ? 4.769 -22.614 5.067 1.00 90.81 77 LEU A C 1
ATOM 643 O O . LEU A 1 77 ? 4.990 -23.619 5.743 1.00 90.81 77 LEU A O 1
ATOM 647 N N . ALA A 1 78 ? 3.571 -22.019 5.051 1.00 89.00 78 ALA A N 1
ATOM 648 C CA . ALA A 1 78 ? 2.445 -22.489 5.858 1.00 89.00 78 ALA A CA 1
ATOM 649 C C . ALA A 1 78 ? 2.057 -23.940 5.522 1.00 89.00 78 ALA A C 1
ATOM 651 O O . ALA A 1 78 ? 1.826 -24.745 6.424 1.00 89.00 78 ALA A O 1
ATOM 652 N N . ARG A 1 79 ? 2.065 -24.302 4.229 1.00 88.44 79 ARG A N 1
ATOM 653 C CA . ARG A 1 79 ? 1.810 -25.673 3.746 1.00 88.44 79 ARG A CA 1
ATOM 654 C C . ARG A 1 79 ? 2.857 -26.686 4.212 1.00 88.44 79 ARG A C 1
ATOM 656 O O . ARG A 1 79 ? 2.526 -27.850 4.416 1.00 88.44 79 ARG A O 1
ATOM 663 N N . GLN A 1 80 ? 4.121 -26.281 4.338 1.00 87.75 80 GLN A N 1
ATOM 664 C CA . GLN A 1 80 ? 5.192 -27.170 4.804 1.00 87.75 80 GLN A CA 1
ATOM 665 C C . GLN A 1 80 ? 5.071 -27.476 6.299 1.00 87.75 80 GLN A C 1
ATOM 667 O O . GLN A 1 80 ? 5.386 -28.588 6.716 1.00 87.75 80 GLN A O 1
ATOM 672 N N . GLN A 1 81 ? 4.590 -26.517 7.092 1.00 83.81 81 GLN A N 1
ATOM 673 C CA . GLN A 1 81 ? 4.383 -26.691 8.532 1.00 83.81 81 GLN A CA 1
ATOM 674 C C . GLN A 1 81 ? 3.208 -27.631 8.826 1.00 83.81 81 GLN A C 1
ATOM 676 O O . GLN A 1 81 ? 3.338 -28.512 9.665 1.00 83.81 81 GLN A O 1
ATOM 681 N N . THR A 1 82 ? 2.113 -27.535 8.063 1.00 77.38 82 THR A N 1
ATOM 682 C CA . THR A 1 82 ? 0.934 -28.413 8.223 1.00 77.38 82 THR A CA 1
ATOM 683 C C . THR A 1 82 ? 1.193 -29.878 7.865 1.00 77.38 82 THR A C 1
ATOM 685 O O . THR A 1 82 ? 0.427 -30.736 8.271 1.00 77.38 82 THR A O 1
ATOM 688 N N . ARG A 1 83 ? 2.244 -30.182 7.092 1.00 74.38 83 ARG A N 1
ATOM 689 C CA . ARG A 1 83 ? 2.626 -31.560 6.724 1.00 74.38 83 ARG A CA 1
ATOM 690 C C . ARG A 1 83 ? 3.557 -32.234 7.737 1.00 74.38 83 ARG A C 1
ATOM 692 O O . ARG A 1 83 ? 3.855 -33.411 7.578 1.00 74.38 83 ARG A O 1
ATOM 699 N N . LYS A 1 84 ? 4.086 -31.478 8.704 1.00 63.97 84 LYS A N 1
ATOM 700 C CA . LYS A 1 84 ? 5.051 -31.949 9.713 1.00 63.97 84 LYS A CA 1
ATOM 701 C C . LYS A 1 84 ? 4.423 -32.163 11.098 1.00 63.97 84 LYS A C 1
ATOM 703 O O . LYS A 1 84 ? 5.154 -32.442 12.042 1.00 63.97 84 LYS A O 1
ATOM 708 N N . THR A 1 85 ? 3.111 -31.996 11.223 1.00 54.44 85 THR A N 1
ATOM 709 C CA . THR A 1 85 ? 2.317 -32.234 12.439 1.00 54.44 85 THR A CA 1
ATOM 710 C C . THR A 1 85 ? 1.314 -33.330 12.140 1.00 54.44 85 THR A C 1
ATOM 712 O O . THR A 1 85 ? 1.116 -34.180 13.028 1.00 54.44 85 THR A O 1
#

Radius of gyration: 15.52 Å; Cα contacts (8 Å, |Δi|>4): 107; chains: 1; bounding box: 26×46×34 Å

pLDDT: mean 89.0, std 8.58, range [54.44, 97.19]

Mean predicted aligned error: 5.53 Å

Nearest PDB structures (foldseek):
  4dcu-assembly1_A  TM=9.484E-01  e=4.629E-07  Bacillus subtilis
  4dcs-assembly1_A  TM=9.187E-01  e=4.043E-07  Bacillus subtilis
  4dct-assembly1_A  TM=9.560E-01  e=2.689E-06  Bacillus subtilis
  5mbs-assembly1_A  TM=8.990E-01  e=1.463E-06  Bacillus subtilis
  5m7h-assembly1_A  TM=9.069E-01  e=2.689E-06  Bacillus subtilis subsp. subtilis str. 168

Secondary structure (DSSP, 8-state):
--PPPBPTTS-B--EEEEEEEEETTEEEEEEES-GGGS-HHHHHHHHHHHHHHHT-TTS--EEEEEEHHHHHHHHHHHHHHHT--

Solvent-accessible surface area (backbone atoms only — not comparable to full-atom values): 5077 Å² total; per-residue (Å²): 141,77,83,60,47,62,46,99,83,71,56,61,43,46,77,77,52,69,46,78,78,45,74,88,60,44,23,34,43,35,38,26,56,46,49,81,47,57,44,70,71,56,47,54,50,52,52,50,51,51,34,72,74,69,65,49,77,98,54,70,74,44,80,42,70,44,24,48,65,58,52,53,52,54,51,52,53,52,55,56,55,69,74,75,113

Foldseek 3Di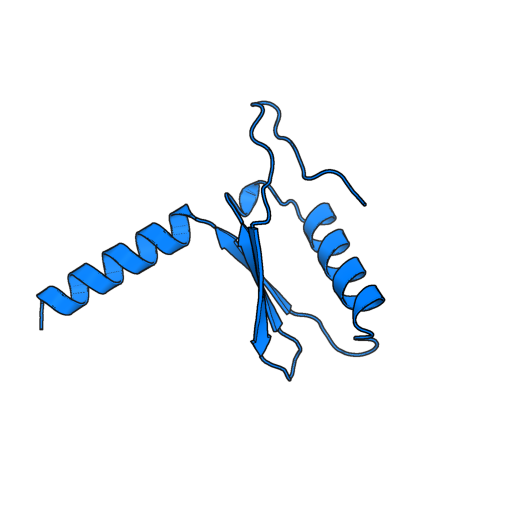:
DDAAQADPVRDGKDFDDKDFDDVQPGEMEIEIADVVSCDPVNVVVVVVCCCVVVVNPPGDYHYHYHHPVNVVVVVVVVVVVVVVD